Protein AF-A0A919D1F9-F1 (afdb_monomer_lite)

Secondary structure (DSSP, 8-state):
-------------S-------EEESSSS--B-----GGGGS---SS---EEEEETHHHHTS---HHHHHHHSEEEEE--SS-EEEEEEE-GGGTTSTTTTT---EEEEE---EEEE-TTSEEEEEEEEPPBTTBSS-EEEEEEEEEEETTEEEEEE--SSGGGGGSHHHHHHHHHHHHHHT-

Radius of gyration: 18.37 Å; chains: 1; bounding box: 61×46×40 Å

Foldseek 3Di:
DDDDDDDDPPDDPPPVQVQAKFWFEDDPTDDDDDDPLVVLAQDQDLDDIFIEDEDCSQQVRDPHPSSCVNQQKHFDDWPPAWDKWKKQFDPVCCPPQLNPPHGIDIFTGTDTDMDGDPQKAAGIWTWDQADPVGPGIDIHRAWIWHDRRNFIYTYHYDRDPCRVVPVSRVSSRVRRSVVRND

Organism: NCBI:txid68171

pLDDT: mean 81.53, std 22.74, range [28.53, 98.81]

Structure (mmCIF, N/CA/C/O backbone):
data_AF-A0A919D1F9-F1
#
_entry.id   AF-A0A919D1F9-F1
#
loop_
_atom_site.group_PDB
_atom_site.id
_atom_site.type_symbol
_atom_site.label_atom_id
_atom_site.label_alt_id
_atom_site.label_comp_id
_atom_site.label_asym_id
_atom_site.label_entity_id
_atom_site.label_seq_id
_atom_site.pdbx_PDB_ins_code
_atom_site.Cartn_x
_atom_site.Cartn_y
_atom_site.Cartn_z
_atom_site.occupancy
_atom_site.B_iso_or_equiv
_atom_site.auth_seq_id
_atom_site.auth_comp_id
_atom_site.auth_asym_id
_atom_site.auth_atom_id
_atom_site.pdbx_PDB_model_num
ATOM 1 N N . MET A 1 1 ? 48.739 30.055 -13.899 1.00 40.81 1 MET A N 1
ATOM 2 C CA . MET A 1 1 ? 47.427 30.672 -13.623 1.00 40.81 1 MET A CA 1
ATOM 3 C C . MET A 1 1 ? 46.535 30.321 -14.804 1.00 40.81 1 MET A C 1
ATOM 5 O O . MET A 1 1 ? 46.740 30.862 -15.878 1.00 40.81 1 MET A O 1
ATOM 9 N N . VAL A 1 2 ? 45.685 29.307 -14.649 1.00 35.16 2 VAL A N 1
ATOM 10 C CA . VAL A 1 2 ? 44.742 28.831 -15.677 1.00 35.16 2 VAL A CA 1
ATOM 11 C C . VAL A 1 2 ? 43.343 29.079 -15.101 1.00 35.16 2 VAL A C 1
ATOM 13 O O . VAL A 1 2 ? 43.147 28.720 -13.938 1.00 35.16 2 VAL A O 1
ATOM 16 N N . PRO A 1 3 ? 42.408 29.731 -15.812 1.00 33.47 3 PRO A N 1
ATOM 17 C CA . PRO A 1 3 ? 41.092 30.031 -15.258 1.00 33.47 3 PRO A CA 1
ATOM 18 C C . PRO A 1 3 ? 40.250 28.752 -15.192 1.00 33.47 3 PRO A C 1
ATOM 20 O O . PRO A 1 3 ? 40.172 28.012 -16.169 1.00 33.47 3 PRO A O 1
ATOM 23 N N . THR A 1 4 ? 39.618 28.488 -14.050 1.00 34.72 4 THR A N 1
ATOM 24 C CA . THR A 1 4 ? 38.573 27.465 -13.928 1.00 34.72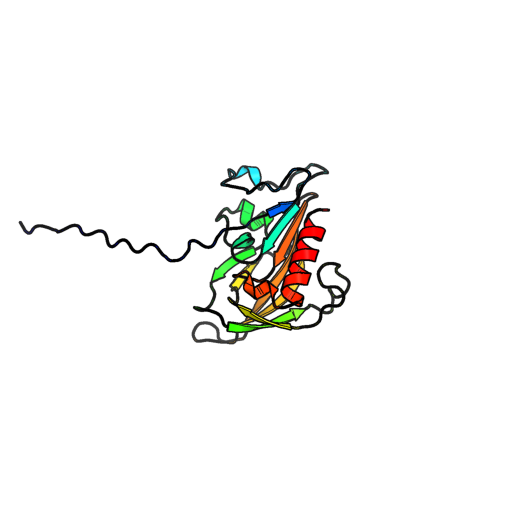 4 THR A CA 1
ATOM 25 C C . THR A 1 4 ? 37.225 28.100 -14.244 1.00 34.72 4 THR A C 1
ATOM 27 O O . THR A 1 4 ? 36.703 28.870 -13.437 1.00 34.72 4 THR A O 1
ATOM 30 N N . ASP A 1 5 ? 36.670 27.777 -15.412 1.00 34.09 5 ASP A N 1
ATOM 31 C CA . ASP A 1 5 ? 35.298 28.131 -15.769 1.00 34.09 5 ASP A CA 1
ATOM 32 C C . ASP A 1 5 ? 34.309 27.317 -14.930 1.00 34.09 5 ASP A C 1
ATOM 34 O O . ASP A 1 5 ? 34.232 26.088 -14.994 1.00 34.09 5 ASP A O 1
ATOM 38 N N . HIS A 1 6 ? 33.539 28.036 -14.119 1.00 37.09 6 HIS A N 1
ATOM 39 C CA . HIS A 1 6 ? 32.380 27.520 -13.414 1.00 37.09 6 HIS A CA 1
ATOM 40 C C . HIS A 1 6 ? 31.185 27.447 -14.371 1.00 37.09 6 HIS A C 1
ATOM 42 O O . HIS A 1 6 ? 30.563 28.464 -14.674 1.00 37.09 6 HIS A O 1
ATOM 48 N N . HIS A 1 7 ? 30.786 26.236 -14.755 1.00 30.95 7 HIS A N 1
ATOM 49 C CA . HIS A 1 7 ? 29.440 25.976 -15.264 1.00 30.95 7 HIS A CA 1
ATOM 50 C C . HIS A 1 7 ? 28.677 25.064 -14.294 1.00 30.95 7 HIS A C 1
ATOM 52 O O . HIS A 1 7 ? 29.056 23.906 -14.117 1.00 30.95 7 HIS A O 1
ATOM 58 N N . PRO A 1 8 ? 27.583 25.535 -13.665 1.00 31.00 8 PRO A N 1
ATOM 59 C CA . PRO A 1 8 ? 26.680 24.656 -12.945 1.00 31.00 8 PRO A CA 1
ATOM 60 C C . PRO A 1 8 ? 25.775 23.948 -13.959 1.00 31.00 8 PRO A C 1
ATOM 62 O O . PRO A 1 8 ? 24.878 24.560 -14.544 1.00 31.00 8 PRO A O 1
ATOM 65 N N . VAL A 1 9 ? 25.985 22.646 -14.161 1.00 35.94 9 VAL A N 1
ATOM 66 C CA . VAL A 1 9 ? 25.019 21.804 -14.875 1.00 35.94 9 VAL A CA 1
ATOM 67 C C . VAL A 1 9 ? 23.785 21.661 -13.985 1.00 35.94 9 VAL A C 1
ATOM 69 O O . VAL A 1 9 ? 23.761 20.908 -13.015 1.00 35.94 9 VAL A O 1
ATOM 72 N N . ARG A 1 10 ? 22.748 22.439 -14.304 1.00 35.41 10 ARG A N 1
ATOM 73 C CA . ARG A 1 10 ? 21.392 22.266 -13.779 1.00 35.41 10 ARG A CA 1
ATOM 74 C C . ARG A 1 10 ? 20.802 20.972 -14.345 1.00 35.41 10 ARG A C 1
ATOM 76 O O . ARG A 1 10 ? 20.142 21.005 -15.375 1.00 35.41 10 ARG A O 1
ATOM 83 N N . GLY A 1 11 ? 20.996 19.860 -13.648 1.00 28.53 11 GLY A N 1
ATOM 84 C CA . GLY A 1 11 ? 20.142 18.681 -13.768 1.00 28.53 11 GLY A CA 1
ATOM 85 C C . GLY A 1 11 ? 19.103 18.713 -12.655 1.00 28.53 11 GLY A C 1
ATOM 86 O O . GLY A 1 11 ? 19.376 18.255 -11.551 1.00 28.53 11 GLY A O 1
ATOM 87 N N . ARG A 1 12 ? 17.927 19.303 -12.900 1.00 31.42 12 ARG A N 1
ATOM 88 C CA . ARG A 1 12 ? 16.766 19.015 -12.048 1.00 31.42 12 ARG A CA 1
ATOM 89 C C . ARG A 1 12 ? 16.327 17.606 -12.419 1.00 31.42 12 ARG A C 1
ATOM 91 O O . ARG A 1 12 ? 15.943 17.391 -13.563 1.00 31.42 12 ARG A O 1
ATOM 98 N N . SER A 1 13 ? 16.430 16.673 -11.480 1.00 32.53 13 SER A N 1
ATOM 99 C CA . SER A 1 13 ? 15.780 15.373 -11.584 1.00 32.53 13 SER A CA 1
ATOM 100 C C . SER A 1 13 ? 14.289 15.581 -11.848 1.00 32.53 13 SER A C 1
ATOM 102 O O . SER A 1 13 ? 13.654 16.438 -11.226 1.00 32.53 13 SER A O 1
ATOM 104 N N . GLU A 1 14 ? 13.719 14.784 -12.743 1.00 31.91 14 GLU A N 1
ATOM 105 C CA . GLU A 1 14 ? 12.273 14.619 -12.926 1.00 31.91 14 GLU A CA 1
ATOM 106 C C . GLU A 1 14 ? 11.647 13.904 -11.710 1.00 31.91 14 GLU A C 1
ATOM 108 O O . GLU A 1 14 ? 10.930 12.925 -11.837 1.00 31.91 14 GLU A O 1
ATOM 113 N N . SER A 1 15 ? 11.937 14.366 -10.492 1.00 35.91 15 SER A N 1
ATOM 114 C CA . SER A 1 15 ? 11.421 13.801 -9.240 1.00 35.91 15 SER A CA 1
ATOM 115 C C . SER A 1 15 ? 10.387 14.711 -8.580 1.00 35.91 15 SER A C 1
ATOM 117 O O . SER A 1 15 ? 10.114 14.593 -7.385 1.00 35.91 15 SER A O 1
ATOM 119 N N . ALA A 1 16 ? 9.787 15.634 -9.335 1.00 32.22 16 ALA A N 1
ATOM 120 C CA . ALA A 1 16 ? 8.628 16.391 -8.873 1.00 32.22 16 ALA A CA 1
ATOM 121 C C . ALA A 1 16 ? 7.362 15.522 -8.964 1.00 32.22 16 ALA A C 1
ATOM 123 O O . ALA A 1 16 ? 6.364 15.907 -9.569 1.00 32.22 16 ALA A O 1
ATOM 124 N N . CYS A 1 17 ? 7.419 14.336 -8.353 1.00 34.81 17 CYS A N 1
ATOM 125 C CA . CYS A 1 17 ? 6.245 13.546 -8.037 1.00 34.81 17 CYS A CA 1
ATOM 126 C C . CYS A 1 17 ? 5.363 14.434 -7.159 1.00 34.81 17 CYS A C 1
ATOM 128 O O . CYS A 1 17 ? 5.824 15.012 -6.168 1.00 34.81 17 CYS A O 1
ATOM 130 N N . SER A 1 18 ? 4.113 14.623 -7.551 1.00 32.72 18 SER A N 1
ATOM 131 C CA . SER A 1 18 ? 3.159 15.360 -6.740 1.00 32.72 18 SER A CA 1
ATOM 132 C C . SER A 1 18 ? 2.898 14.529 -5.478 1.00 32.72 18 SER A C 1
ATOM 134 O O . SER A 1 18 ? 2.160 13.553 -5.476 1.00 32.72 18 SER A O 1
ATOM 136 N N . LYS A 1 19 ? 3.628 14.866 -4.409 1.00 42.38 19 LYS A N 1
ATOM 137 C CA . LYS A 1 19 ? 3.607 14.206 -3.100 1.00 42.38 19 LYS A CA 1
ATOM 138 C C . LYS A 1 19 ? 2.230 14.387 -2.456 1.00 42.38 19 LYS A C 1
ATOM 140 O O . LYS A 1 19 ? 1.996 15.362 -1.741 1.00 42.38 19 LYS A O 1
ATOM 145 N N . PHE A 1 20 ? 1.294 13.493 -2.756 1.00 44.56 20 PHE A N 1
ATOM 146 C CA . PHE A 1 20 ? -0.059 13.525 -2.208 1.00 44.56 20 PHE A CA 1
ATOM 147 C C . PHE A 1 20 ? -0.168 12.631 -0.967 1.00 44.56 20 PHE A C 1
ATOM 149 O O . PHE A 1 20 ? -0.622 11.495 -1.050 1.00 44.56 20 PHE A O 1
ATOM 156 N N . VAL A 1 21 ? 0.214 13.171 0.195 1.00 50.91 21 VAL A N 1
ATOM 157 C CA . VAL A 1 21 ? -0.130 12.582 1.502 1.00 50.91 21 VAL A CA 1
ATOM 158 C C . VAL A 1 21 ? -1.472 13.146 1.941 1.00 50.91 21 VAL A C 1
ATOM 160 O O . V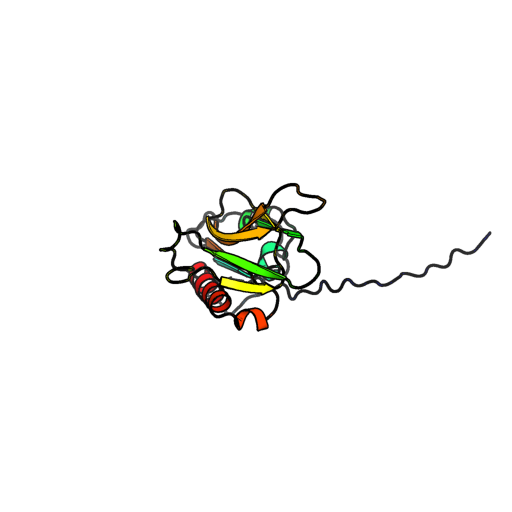AL A 1 21 ? -1.614 14.371 2.045 1.00 50.91 21 VAL A O 1
ATOM 163 N N . GLN A 1 22 ? -2.433 12.283 2.267 1.00 55.81 22 GLN A N 1
ATOM 164 C CA . GLN A 1 22 ? -3.738 12.719 2.743 1.00 55.81 22 GLN A CA 1
ATOM 165 C C . GLN A 1 22 ? -3.919 12.439 4.241 1.00 55.81 22 GLN A C 1
ATOM 167 O O . GLN A 1 22 ? -3.973 11.297 4.690 1.00 55.81 22 GLN A O 1
ATOM 172 N N . CYS A 1 23 ? -4.057 13.511 5.024 1.00 52.91 23 CYS A N 1
ATOM 173 C CA . CYS A 1 23 ? -4.555 13.435 6.396 1.00 52.91 23 CYS A CA 1
ATOM 174 C C . CYS A 1 23 ? -6.081 13.304 6.365 1.00 52.91 23 CYS A C 1
ATOM 176 O O . CYS A 1 23 ? -6.748 14.074 5.668 1.00 52.91 23 CYS A O 1
ATOM 178 N N . VAL A 1 24 ? -6.631 12.344 7.106 1.00 52.88 24 VAL A N 1
ATOM 179 C CA . VAL A 1 24 ? -8.049 11.987 7.034 1.00 52.88 24 VAL A CA 1
ATOM 180 C C . VAL A 1 24 ? -8.710 12.208 8.401 1.00 52.88 24 VAL A C 1
ATOM 182 O O . VAL A 1 24 ? -8.947 11.263 9.142 1.00 52.88 24 VAL A O 1
ATOM 185 N N . ASP A 1 25 ? -8.971 13.471 8.775 1.00 42.69 25 ASP A N 1
ATOM 186 C CA . ASP A 1 25 ? -9.882 13.800 9.889 1.00 42.69 25 ASP A CA 1
ATOM 187 C C . ASP A 1 25 ? -10.604 15.160 9.708 1.00 42.69 25 ASP A C 1
ATOM 189 O O . ASP A 1 25 ? -10.051 16.102 9.140 1.00 42.69 25 ASP A O 1
ATOM 193 N N . LYS A 1 26 ? -11.851 15.197 10.211 1.00 33.09 26 LYS A N 1
ATOM 194 C CA . LYS A 1 26 ? -12.950 16.189 10.371 1.00 33.09 26 LYS A CA 1
ATOM 195 C C . LYS A 1 26 ? -12.955 17.614 9.774 1.00 33.09 26 LYS A C 1
ATOM 197 O O . LYS A 1 26 ? -13.934 18.326 10.001 1.00 33.09 26 LYS A O 1
ATOM 202 N N . TYR A 1 27 ? -11.968 18.053 9.008 1.00 29.22 27 TYR A N 1
ATOM 203 C CA . TYR A 1 27 ? -11.923 19.377 8.373 1.00 29.22 27 TYR A CA 1
ATOM 204 C C . TYR A 1 27 ? -11.516 19.242 6.897 1.00 29.22 27 TYR A C 1
ATOM 206 O O . TYR A 1 27 ? -10.842 18.272 6.555 1.00 29.22 27 TYR A O 1
ATOM 214 N N . PRO A 1 28 ? -11.923 20.165 5.999 1.00 32.94 28 PRO A N 1
ATOM 215 C CA . PRO A 1 28 ? -11.685 20.019 4.564 1.00 32.94 28 PRO A CA 1
ATOM 216 C C . PRO A 1 28 ? -10.197 19.789 4.271 1.00 32.94 28 PRO A C 1
ATOM 218 O O . PRO A 1 28 ? -9.357 20.591 4.675 1.00 32.94 28 PRO A O 1
ATOM 221 N N . TRP A 1 29 ? -9.921 18.670 3.595 1.00 41.25 29 TRP A N 1
ATOM 222 C CA . TRP A 1 29 ? -8.737 18.320 2.802 1.00 41.25 29 TRP A CA 1
ATOM 223 C C . TRP A 1 29 ? -7.499 19.200 3.058 1.00 41.25 29 TRP A C 1
ATOM 225 O O . TRP A 1 29 ? -7.213 20.130 2.302 1.00 41.25 29 TRP A O 1
ATOM 235 N N . ARG A 1 30 ? -6.749 18.933 4.137 1.00 39.50 30 ARG A N 1
ATOM 236 C CA . ARG A 1 30 ? -5.491 19.647 4.420 1.00 39.50 30 ARG A CA 1
ATOM 237 C C . ARG A 1 30 ? -4.281 18.834 3.975 1.00 39.50 30 ARG A C 1
ATOM 239 O O . ARG A 1 30 ? -3.993 17.774 4.523 1.00 39.50 30 ARG A O 1
ATOM 246 N N . PHE A 1 31 ? -3.533 19.395 3.029 1.00 48.53 31 PHE A N 1
ATOM 247 C CA . PHE A 1 31 ? -2.200 18.928 2.658 1.00 48.53 31 PHE A CA 1
ATOM 248 C C . PHE A 1 31 ? -1.221 19.155 3.813 1.00 48.53 31 PHE A C 1
ATOM 250 O O . PHE A 1 31 ? -1.096 20.277 4.315 1.00 48.53 31 PHE A O 1
ATOM 257 N N . ILE A 1 32 ? -0.492 18.114 4.215 1.00 56.03 32 ILE A N 1
ATOM 258 C CA . ILE A 1 32 ? 0.608 18.259 5.169 1.00 56.03 32 ILE A CA 1
ATOM 259 C C . ILE A 1 32 ? 1.822 18.786 4.396 1.00 56.03 32 ILE A C 1
ATOM 261 O O . ILE A 1 32 ? 2.439 18.061 3.622 1.00 56.03 32 ILE A O 1
ATOM 265 N N . ARG A 1 33 ? 2.172 20.060 4.593 1.00 48.94 33 ARG A N 1
ATOM 266 C CA . ARG A 1 33 ? 3.423 20.644 4.089 1.00 48.94 33 ARG A CA 1
ATOM 267 C C . ARG A 1 33 ? 4.374 20.836 5.268 1.00 48.94 33 ARG A C 1
ATOM 269 O O . ARG A 1 33 ? 4.212 21.774 6.038 1.00 48.94 33 ARG A O 1
ATOM 276 N N . SER A 1 34 ? 5.334 19.924 5.402 1.00 51.47 34 SER A N 1
ATOM 277 C CA . SER A 1 34 ? 6.511 20.039 6.281 1.00 51.47 34 SER A CA 1
ATOM 278 C C . SER A 1 34 ? 6.224 20.216 7.778 1.00 51.47 34 SER A C 1
ATOM 280 O O . SER A 1 34 ? 6.427 21.297 8.334 1.00 51.47 34 SER A O 1
ATOM 282 N N . PRO A 1 35 ? 5.792 19.161 8.476 1.00 56.78 35 PRO A N 1
ATOM 283 C CA . PRO A 1 35 ? 5.666 19.219 9.916 1.00 56.78 35 PRO A CA 1
ATOM 284 C C . PRO A 1 35 ? 7.031 18.947 10.582 1.00 56.78 35 PRO A C 1
ATOM 286 O O . PRO A 1 35 ? 7.837 18.162 10.087 1.00 56.78 35 PRO A O 1
ATOM 289 N N . GLY A 1 36 ? 7.325 19.620 11.699 1.00 53.00 36 GLY A N 1
ATOM 290 C CA . GLY A 1 36 ? 8.542 19.341 12.475 1.00 53.00 36 GLY A CA 1
ATOM 291 C C . GLY A 1 36 ? 8.508 17.942 13.111 1.00 53.00 36 GLY A C 1
ATOM 292 O O . GLY A 1 36 ? 7.426 17.400 13.316 1.00 53.00 36 GLY A O 1
ATOM 293 N N . HIS A 1 37 ? 9.669 17.392 13.496 1.00 50.50 37 HIS A N 1
ATOM 294 C CA . HIS A 1 37 ? 9.839 16.026 14.047 1.00 50.50 37 HIS A CA 1
ATOM 295 C C . HIS A 1 37 ? 8.787 15.608 15.101 1.00 50.50 37 HIS A C 1
ATOM 297 O O . HIS A 1 37 ? 8.393 14.447 15.170 1.00 50.50 37 HIS A O 1
ATOM 303 N N . ARG A 1 38 ? 8.286 16.547 15.922 1.00 52.25 38 ARG A N 1
ATOM 304 C CA . ARG A 1 38 ? 7.281 16.253 16.963 1.00 52.25 38 ARG A CA 1
ATOM 305 C C . ARG A 1 38 ? 5.894 15.890 16.427 1.00 52.25 38 ARG A C 1
ATOM 307 O O . ARG A 1 38 ? 5.069 15.393 17.187 1.00 52.25 38 ARG A O 1
ATOM 314 N N . ALA A 1 39 ? 5.612 16.149 15.156 1.00 63.16 39 ALA A N 1
ATOM 315 C CA . ALA A 1 39 ? 4.297 15.909 14.571 1.00 63.16 39 ALA A CA 1
ATOM 316 C C . ALA A 1 39 ? 3.994 14.431 14.309 1.00 63.16 39 ALA A C 1
ATOM 318 O O . ALA A 1 39 ? 2.838 14.080 14.093 1.00 63.16 39 ALA A O 1
ATOM 319 N N . TRP A 1 40 ? 5.016 13.576 14.341 1.00 68.75 40 TRP A N 1
ATOM 320 C CA . TRP A 1 40 ? 4.879 12.148 14.068 1.00 68.75 40 TRP A CA 1
ATOM 321 C C . TRP A 1 40 ? 4.851 11.293 15.337 1.00 68.75 40 TRP A C 1
ATOM 323 O O . TRP A 1 40 ? 4.744 10.070 15.258 1.00 68.75 40 TRP A O 1
ATOM 333 N N . HIS A 1 41 ? 4.930 11.909 16.524 1.00 69.25 41 HIS A N 1
ATOM 334 C CA . HIS A 1 41 ? 4.834 11.177 17.784 1.00 69.25 41 HIS A CA 1
ATOM 335 C C . HIS A 1 41 ? 3.522 10.399 17.871 1.00 69.25 41 HIS A C 1
ATOM 337 O O . HIS A 1 41 ? 2.461 10.909 17.516 1.00 69.25 41 HIS A O 1
ATOM 343 N N . ARG A 1 42 ? 3.605 9.169 18.390 1.00 66.88 42 ARG A N 1
ATOM 344 C CA . ARG A 1 42 ? 2.438 8.342 18.694 1.00 66.88 42 ARG A CA 1
ATOM 345 C C . ARG A 1 42 ? 1.569 9.076 19.718 1.00 66.88 42 ARG A C 1
ATOM 347 O O . ARG A 1 42 ? 2.011 9.218 20.861 1.00 66.88 42 ARG A O 1
ATOM 354 N N . PRO A 1 43 ? 0.371 9.562 19.350 1.00 65.62 43 PRO A N 1
ATOM 355 C CA . PRO A 1 43 ? -0.430 10.333 20.283 1.00 65.62 43 PRO A CA 1
ATOM 356 C C . PRO A 1 43 ? -0.951 9.417 21.391 1.00 65.62 43 PRO A C 1
ATOM 358 O O . PRO A 1 43 ? -1.318 8.267 21.145 1.00 65.62 43 PRO A O 1
ATOM 361 N N . SER A 1 44 ? -1.002 9.933 22.618 1.00 61.19 44 SER A N 1
ATOM 362 C CA . SER A 1 44 ? -1.638 9.263 23.760 1.00 61.19 44 SER A CA 1
ATOM 363 C C . SER A 1 44 ? -3.158 9.471 23.797 1.00 61.19 44 SER A C 1
ATOM 365 O O . SER A 1 44 ? -3.843 8.876 24.626 1.00 61.19 44 SER A O 1
ATOM 367 N N . SER A 1 45 ? -3.700 10.324 22.920 1.00 60.34 45 SER A N 1
ATOM 368 C CA . SER A 1 45 ? -5.119 10.673 22.877 1.00 60.34 45 SER A CA 1
ATOM 369 C C . SER A 1 45 ? -5.969 9.597 22.200 1.00 60.34 45 SER A C 1
ATOM 371 O O . SER A 1 45 ? -5.604 9.031 21.171 1.00 60.34 45 SER A O 1
ATOM 373 N N . ALA A 1 46 ? -7.192 9.420 22.709 1.00 58.41 46 ALA A N 1
ATOM 374 C CA . ALA A 1 46 ? -8.226 8.558 22.125 1.00 58.41 46 ALA A CA 1
ATOM 375 C C . ALA A 1 46 ? -8.740 9.021 20.740 1.00 58.41 46 ALA A C 1
ATOM 377 O O . ALA A 1 46 ? -9.605 8.375 20.159 1.00 58.41 46 ALA A O 1
ATOM 378 N N . LYS A 1 47 ? -8.239 10.150 20.219 1.00 61.03 47 LYS A N 1
ATOM 379 C CA . LYS A 1 47 ? -8.510 10.662 18.869 1.00 61.03 47 LYS A CA 1
ATOM 380 C C . LYS A 1 47 ? -7.184 11.071 18.246 1.00 61.03 47 LYS A C 1
ATOM 382 O O . LYS A 1 47 ? -6.580 12.052 18.682 1.00 61.03 47 LYS A O 1
ATOM 387 N N . SER A 1 48 ? -6.714 10.274 17.300 1.00 70.00 48 SER A N 1
ATOM 388 C CA . SER A 1 48 ? -5.536 10.551 16.479 1.00 70.00 48 SER A CA 1
ATOM 389 C C . SER A 1 48 ? -5.998 10.532 15.022 1.00 70.00 48 SER A C 1
ATOM 391 O O . SER A 1 48 ? -6.727 9.606 14.670 1.00 70.00 48 SER A O 1
ATOM 393 N N . PRO A 1 49 ? -5.629 11.523 14.194 1.00 79.19 49 PRO A N 1
ATOM 394 C CA . PRO A 1 49 ? -6.087 11.576 12.813 1.00 79.19 49 PRO A CA 1
ATOM 395 C C . PRO A 1 49 ? -5.541 10.392 12.013 1.00 79.19 49 PRO A C 1
ATOM 397 O O . PRO A 1 49 ? -4.424 9.925 12.257 1.00 79.19 49 PRO A O 1
ATOM 400 N N . GLY A 1 50 ? -6.328 9.924 11.048 1.00 87.75 50 GLY A N 1
ATOM 401 C CA . GLY A 1 50 ? -5.880 8.932 10.084 1.00 87.75 50 GLY A CA 1
ATOM 402 C C . GLY A 1 50 ? -4.899 9.506 9.068 1.00 87.75 50 GLY A C 1
ATOM 403 O O . GLY A 1 50 ? -4.912 10.705 8.769 1.00 87.75 50 GLY A O 1
ATOM 404 N N . LEU A 1 51 ? -4.075 8.633 8.498 1.00 91.50 51 LEU A N 1
ATOM 405 C CA . LEU A 1 51 ? -3.186 8.947 7.387 1.00 91.50 51 LEU A CA 1
ATOM 406 C C . LEU A 1 51 ? -3.392 7.933 6.269 1.00 91.50 51 LEU A C 1
ATOM 408 O O . LEU A 1 51 ? -3.360 6.730 6.499 1.00 91.50 51 LEU A O 1
ATOM 412 N N . ALA A 1 52 ? -3.552 8.404 5.045 1.00 92.56 52 ALA A N 1
ATOM 413 C CA . ALA A 1 52 ? -3.633 7.523 3.897 1.00 92.56 52 ALA A CA 1
ATOM 414 C C . ALA A 1 52 ? -2.978 8.157 2.677 1.00 92.56 52 ALA A C 1
ATOM 416 O O . ALA A 1 52 ? -2.904 9.379 2.538 1.00 92.56 52 ALA A O 1
ATOM 417 N N . GLY A 1 53 ? -2.496 7.305 1.787 1.00 89.25 53 GLY A N 1
ATOM 418 C CA . GLY A 1 53 ? -1.959 7.717 0.504 1.00 89.25 53 GLY A CA 1
ATOM 419 C C . GLY A 1 53 ? -1.537 6.509 -0.312 1.00 89.25 53 GLY A C 1
ATOM 420 O O . GLY A 1 53 ? -1.567 5.373 0.164 1.00 89.25 53 GLY A O 1
ATOM 421 N N . TRP A 1 54 ? -1.135 6.770 -1.547 1.00 89.69 54 TRP A N 1
ATOM 422 C CA . TRP A 1 54 ? -0.608 5.758 -2.447 1.00 89.69 54 TRP A CA 1
ATOM 423 C C . TRP A 1 54 ? 0.824 6.102 -2.842 1.00 89.69 54 TRP A C 1
ATOM 425 O O . TRP A 1 54 ? 1.193 7.275 -2.962 1.00 89.69 54 TRP A O 1
ATOM 435 N N . HIS A 1 55 ? 1.619 5.065 -3.082 1.00 90.44 55 HIS A N 1
ATOM 436 C CA . HIS A 1 55 ? 2.929 5.149 -3.713 1.00 90.44 55 HIS A CA 1
ATOM 437 C C . HIS A 1 55 ? 3.902 6.116 -3.020 1.00 90.44 55 HIS A C 1
ATOM 439 O O . HIS A 1 55 ? 3.909 6.247 -1.793 1.00 90.44 55 HIS A O 1
ATOM 445 N N . GLY A 1 56 ? 4.718 6.844 -3.790 1.00 86.25 56 GLY A N 1
ATOM 446 C CA . GLY A 1 56 ? 5.600 7.885 -3.262 1.00 86.25 56 GLY A CA 1
ATOM 447 C C . GLY A 1 56 ? 4.850 8.986 -2.503 1.00 86.25 56 GLY A C 1
ATOM 448 O O . GLY A 1 56 ? 5.424 9.610 -1.614 1.00 86.25 56 GLY A O 1
ATOM 449 N N . GLY A 1 57 ? 3.548 9.161 -2.771 1.00 84.88 57 GLY A N 1
ATOM 450 C CA . GLY A 1 57 ? 2.635 10.045 -2.042 1.00 84.88 57 GLY A CA 1
ATOM 451 C C . GLY A 1 57 ? 2.402 9.657 -0.579 1.00 84.88 57 GLY A C 1
ATOM 452 O O . GLY A 1 57 ? 1.848 10.453 0.166 1.00 84.88 57 GLY A O 1
ATOM 453 N N . ILE A 1 58 ? 2.855 8.484 -0.136 1.00 89.56 58 ILE A N 1
ATOM 454 C CA . ILE A 1 58 ? 2.892 8.106 1.279 1.00 89.56 58 ILE A CA 1
ATOM 455 C C . ILE A 1 58 ? 4.318 7.739 1.701 1.00 89.56 58 ILE A C 1
ATOM 457 O O . ILE A 1 58 ? 4.885 8.413 2.549 1.00 89.56 58 ILE A O 1
ATOM 461 N N . VAL A 1 59 ? 4.969 6.753 1.086 1.00 90.00 59 VAL A N 1
ATOM 462 C CA . VAL A 1 59 ? 6.239 6.213 1.619 1.00 90.00 59 VAL A CA 1
ATOM 463 C C . VAL A 1 59 ? 7.515 6.948 1.198 1.00 90.00 59 VAL A C 1
ATOM 465 O O . VAL A 1 59 ? 8.584 6.632 1.716 1.00 90.00 59 VAL A O 1
ATOM 468 N N . ASP A 1 60 ? 7.420 7.938 0.307 1.00 89.88 60 ASP A N 1
ATOM 469 C CA . ASP A 1 60 ? 8.556 8.763 -0.154 1.00 89.88 60 ASP A CA 1
ATOM 470 C C . ASP A 1 60 ? 8.353 10.268 0.137 1.00 89.88 60 ASP A C 1
ATOM 472 O O . ASP A 1 60 ? 9.019 11.169 -0.389 1.00 89.88 60 ASP A O 1
ATOM 476 N N . CYS A 1 61 ? 7.369 10.600 0.977 1.00 85.00 61 CYS A N 1
ATOM 477 C CA . CYS A 1 61 ? 6.991 11.995 1.180 1.00 85.00 61 CYS A CA 1
ATOM 478 C C . CYS A 1 61 ? 7.942 12.762 2.095 1.00 85.00 61 CYS A C 1
ATOM 480 O O . CYS A 1 61 ? 8.361 13.872 1.741 1.00 85.00 61 CYS A O 1
ATOM 482 N N . PHE A 1 62 ? 8.304 12.171 3.235 1.00 86.06 62 PHE A N 1
ATOM 483 C CA . PHE A 1 62 ? 9.193 12.773 4.222 1.00 86.06 62 PHE A CA 1
ATOM 484 C C . PHE A 1 62 ? 10.274 11.780 4.642 1.00 86.06 62 PHE A C 1
ATOM 486 O O . PHE A 1 62 ? 9.961 10.676 5.071 1.00 86.06 62 PHE A O 1
ATOM 493 N N . HIS A 1 63 ? 11.537 12.206 4.592 1.00 85.38 63 HIS A N 1
ATOM 494 C CA . HIS A 1 63 ? 12.671 11.423 5.086 1.00 85.38 63 HIS A CA 1
ATOM 495 C C . HIS A 1 63 ? 12.946 11.792 6.548 1.00 85.38 63 HIS A C 1
ATOM 497 O O . HIS A 1 63 ? 13.866 12.542 6.866 1.00 85.38 63 HIS A O 1
ATOM 503 N N . ASP A 1 64 ? 12.077 11.304 7.428 1.00 87.81 64 ASP A N 1
ATOM 504 C CA . ASP A 1 64 ? 12.094 11.548 8.869 1.00 87.81 64 ASP A CA 1
ATOM 505 C C . ASP A 1 64 ? 11.826 10.227 9.592 1.00 87.81 64 ASP A C 1
ATOM 507 O O . ASP A 1 64 ? 10.905 9.490 9.238 1.00 87.81 64 ASP A O 1
ATOM 511 N N . HIS A 1 65 ? 12.619 9.914 10.616 1.00 88.50 65 HIS A N 1
ATOM 512 C CA . HIS A 1 65 ? 12.494 8.638 11.317 1.00 88.50 65 HIS A CA 1
ATOM 513 C C . HIS A 1 65 ? 11.125 8.442 11.994 1.00 88.50 65 HIS A C 1
ATOM 515 O O . HIS A 1 65 ? 10.611 7.328 12.020 1.00 88.50 65 HIS A O 1
ATOM 521 N N . GLY A 1 66 ? 10.495 9.509 12.487 1.00 89.50 66 GLY A N 1
ATOM 522 C CA . GLY A 1 66 ? 9.162 9.474 13.069 1.00 89.50 66 GLY A CA 1
ATOM 523 C C . GLY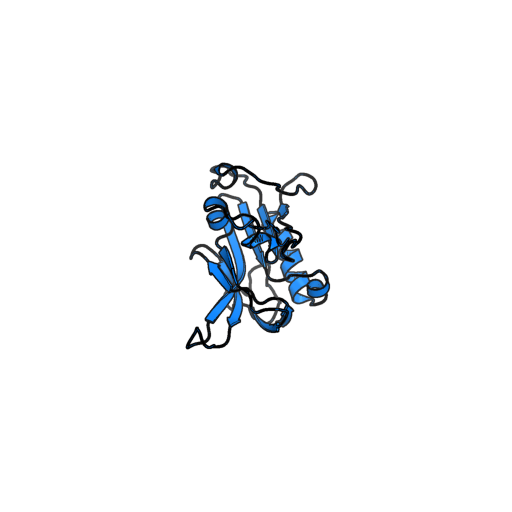 A 1 66 ? 8.101 9.236 12.003 1.00 89.50 66 GLY A C 1
ATOM 524 O O . GLY A 1 66 ? 7.166 8.479 12.241 1.00 89.50 66 GLY A O 1
ATOM 525 N N . TYR A 1 67 ? 8.272 9.808 10.809 1.00 89.00 67 TYR A N 1
ATOM 526 C CA . TYR A 1 67 ? 7.380 9.539 9.681 1.00 89.00 67 TYR A CA 1
ATOM 527 C C . TYR A 1 67 ? 7.498 8.101 9.161 1.00 89.00 67 TYR A C 1
ATOM 529 O O . TYR A 1 67 ? 6.488 7.460 8.870 1.00 89.00 67 TYR A O 1
ATOM 537 N N . HIS A 1 68 ? 8.711 7.554 9.094 1.00 91.88 68 HIS A N 1
ATOM 538 C CA . HIS A 1 68 ? 8.909 6.149 8.734 1.00 91.88 68 HIS A CA 1
ATOM 539 C C . HIS A 1 68 ? 8.295 5.213 9.783 1.00 91.88 68 HIS A C 1
ATOM 541 O O . HIS A 1 68 ? 7.646 4.238 9.424 1.00 91.88 68 HIS A O 1
ATOM 547 N N . LEU A 1 69 ? 8.413 5.538 11.076 1.00 92.19 69 LEU A N 1
ATOM 548 C CA . LEU A 1 69 ? 7.737 4.789 12.141 1.00 92.19 69 LEU A CA 1
ATOM 549 C C . LEU A 1 69 ? 6.208 4.938 12.092 1.00 92.19 69 LEU A C 1
ATOM 551 O O . LEU A 1 69 ? 5.498 4.000 12.423 1.00 92.19 69 LEU A O 1
ATOM 555 N N . LEU A 1 70 ? 5.680 6.089 11.679 1.00 92.56 70 LEU A N 1
ATOM 556 C CA . LEU A 1 70 ? 4.243 6.303 11.487 1.00 92.56 70 LEU A CA 1
ATOM 557 C C . LEU A 1 70 ? 3.695 5.445 10.335 1.00 92.56 70 LEU A C 1
ATOM 559 O O . LEU A 1 70 ? 2.677 4.776 10.491 1.00 92.56 70 LEU A O 1
ATOM 563 N N . THR A 1 71 ? 4.359 5.480 9.179 1.00 94.44 71 THR A N 1
ATOM 564 C CA . THR A 1 71 ? 3.947 4.769 7.953 1.00 94.44 71 THR A CA 1
ATOM 565 C C . THR A 1 71 ? 4.279 3.279 7.988 1.00 94.44 71 THR A C 1
ATOM 567 O O . THR A 1 71 ? 3.601 2.475 7.348 1.00 94.44 71 THR A O 1
ATOM 570 N N . GLY A 1 72 ? 5.297 2.901 8.762 1.00 95.38 72 GLY A N 1
ATOM 571 C CA . GLY A 1 72 ? 5.840 1.549 8.845 1.00 95.38 72 GLY A CA 1
ATOM 572 C C . GLY A 1 72 ? 6.615 1.097 7.616 1.00 95.38 72 GLY A C 1
ATOM 573 O O . GLY A 1 72 ? 6.987 -0.072 7.551 1.00 95.38 72 GLY A O 1
ATOM 574 N N . GLY A 1 73 ? 6.863 1.995 6.661 1.00 94.31 73 GLY A N 1
ATOM 575 C CA . GLY A 1 73 ? 7.582 1.685 5.438 1.00 94.31 73 GLY A CA 1
ATOM 576 C C . GLY A 1 73 ? 8.267 2.903 4.830 1.00 94.31 73 GLY A C 1
ATOM 577 O O . GLY A 1 73 ? 7.806 4.030 4.987 1.00 94.31 73 GLY A O 1
ATOM 578 N N . THR A 1 74 ? 9.370 2.678 4.125 1.00 94.50 74 THR A N 1
ATOM 579 C CA . THR A 1 74 ? 10.073 3.710 3.357 1.00 94.50 74 THR A CA 1
ATOM 580 C C . THR A 1 74 ? 10.428 3.178 1.977 1.00 94.50 74 THR A C 1
ATOM 582 O O . THR A 1 74 ? 10.805 2.011 1.823 1.00 94.50 74 THR A O 1
ATOM 585 N N . PHE A 1 75 ? 10.269 4.031 0.971 1.00 94.94 75 PHE A N 1
ATOM 586 C CA . PHE A 1 75 ? 10.686 3.740 -0.393 1.00 94.94 75 PHE A CA 1
ATOM 587 C C . PHE A 1 75 ? 12.216 3.624 -0.486 1.00 94.94 75 PHE A C 1
ATOM 589 O O . PHE A 1 75 ? 12.944 4.423 0.102 1.00 94.94 75 PHE A O 1
ATOM 596 N N . VAL A 1 76 ? 12.704 2.629 -1.235 1.00 94.88 76 VAL A N 1
ATOM 597 C CA . VAL A 1 76 ? 14.138 2.460 -1.530 1.00 94.88 76 VAL A CA 1
ATOM 598 C C . VAL A 1 76 ? 14.425 2.683 -3.004 1.00 94.88 76 VAL A C 1
ATOM 600 O O . VAL A 1 76 ? 15.315 3.451 -3.357 1.00 94.88 76 VAL A O 1
ATOM 603 N N . MET A 1 77 ? 13.722 1.947 -3.861 1.00 93.88 77 MET A N 1
ATOM 604 C CA . MET A 1 77 ? 13.936 1.950 -5.304 1.00 93.88 77 MET A CA 1
ATOM 605 C C . MET A 1 77 ? 12.717 1.383 -6.026 1.00 93.88 77 MET A C 1
ATOM 607 O O . MET A 1 77 ? 11.916 0.649 -5.452 1.00 93.88 77 MET A O 1
ATOM 611 N N . HIS A 1 78 ? 12.618 1.680 -7.314 1.00 94.06 78 HIS A N 1
ATOM 612 C CA . HIS A 1 78 ? 11.860 0.904 -8.292 1.00 94.06 78 HIS A CA 1
ATOM 613 C C . HIS A 1 78 ? 12.743 0.732 -9.543 1.00 94.06 78 HIS A C 1
ATOM 615 O O . HIS A 1 78 ? 13.649 1.547 -9.759 1.00 94.06 78 HIS A O 1
ATOM 621 N N . PRO A 1 79 ? 12.559 -0.324 -10.353 1.00 92.75 79 PRO A N 1
ATOM 622 C CA . PRO A 1 79 ? 13.228 -0.423 -11.642 1.00 92.75 79 PRO A CA 1
ATOM 623 C C . PRO A 1 79 ? 12.787 0.742 -12.552 1.00 92.75 79 PRO A C 1
ATOM 625 O O . PRO A 1 79 ? 11.671 1.245 -12.389 1.00 92.75 79 PRO A O 1
ATOM 628 N N . PRO A 1 80 ? 13.633 1.2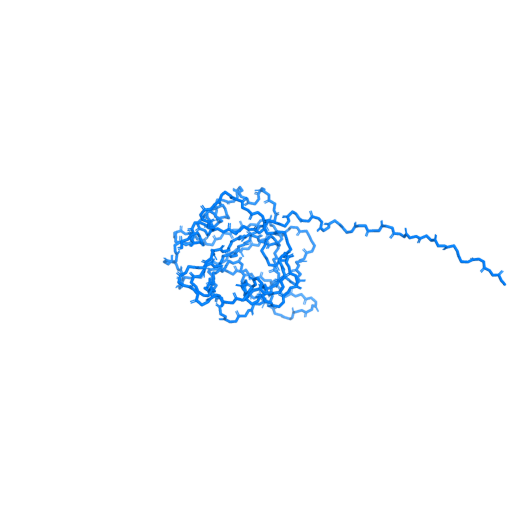24 -13.481 1.00 91.25 80 PRO A N 1
ATOM 629 C CA . PRO A 1 80 ? 13.282 2.371 -14.313 1.00 91.25 80 PRO A CA 1
ATOM 630 C C . PRO A 1 80 ? 12.051 2.115 -15.195 1.00 91.25 80 PRO A C 1
ATOM 632 O O . PRO A 1 80 ? 12.054 1.208 -16.025 1.00 91.25 80 PRO A O 1
ATOM 635 N N . GLY A 1 81 ? 11.046 2.987 -15.088 1.00 92.62 81 GLY A N 1
ATOM 636 C CA . GLY A 1 81 ? 9.830 2.937 -15.898 1.00 92.62 81 GLY A CA 1
ATOM 637 C C . GLY A 1 81 ? 8.698 2.121 -15.270 1.00 92.62 81 GLY A C 1
ATOM 638 O O . GLY A 1 81 ? 8.644 1.904 -14.062 1.00 92.62 81 GLY A O 1
ATOM 639 N N . PHE A 1 82 ? 7.749 1.712 -16.114 1.00 95.31 82 PHE A N 1
ATOM 640 C CA . PHE A 1 82 ? 6.552 0.979 -15.702 1.00 95.31 82 PHE A CA 1
ATOM 641 C C . PHE A 1 82 ? 6.634 -0.479 -16.138 1.00 95.31 82 PHE A C 1
ATOM 643 O O . PHE A 1 82 ? 6.936 -0.772 -17.301 1.00 95.31 82 PHE A O 1
ATOM 650 N N . HIS A 1 83 ? 6.304 -1.378 -15.216 1.00 94.88 83 HIS A N 1
ATOM 651 C CA . HIS A 1 83 ? 6.422 -2.816 -15.405 1.00 94.88 83 HIS A CA 1
ATOM 652 C C . HIS A 1 83 ? 5.089 -3.497 -15.143 1.00 94.88 83 HIS A C 1
ATOM 654 O O . HIS A 1 83 ? 4.384 -3.149 -14.194 1.00 94.88 83 HIS A O 1
ATOM 660 N N . ASP A 1 84 ? 4.771 -4.482 -15.976 1.00 97.31 84 ASP A N 1
ATOM 661 C CA . ASP A 1 84 ? 3.685 -5.411 -15.701 1.00 97.31 84 ASP A CA 1
ATOM 662 C C . ASP A 1 84 ? 4.101 -6.310 -14.538 1.00 97.31 84 ASP A C 1
ATOM 664 O O . ASP A 1 84 ? 5.144 -6.964 -14.582 1.00 97.31 84 ASP A O 1
ATOM 668 N N . HIS A 1 85 ? 3.299 -6.310 -13.484 1.00 97.62 85 HIS A N 1
ATOM 669 C CA . HIS A 1 85 ? 3.491 -7.176 -12.332 1.00 97.62 85 HIS A CA 1
ATOM 670 C C . HIS A 1 85 ? 2.144 -7.531 -11.712 1.00 97.62 85 HIS A C 1
ATOM 672 O O . HIS A 1 85 ? 1.135 -6.853 -11.925 1.00 97.62 85 HIS A O 1
ATOM 678 N N . THR A 1 86 ? 2.137 -8.615 -10.943 1.00 98.62 86 THR A N 1
ATOM 679 C CA . THR A 1 86 ? 0.952 -9.067 -10.217 1.00 98.62 86 THR A CA 1
ATOM 680 C C . THR A 1 86 ? 1.011 -8.582 -8.775 1.00 98.62 86 THR A C 1
ATOM 682 O O . THR A 1 86 ? 2.066 -8.603 -8.125 1.00 98.62 86 THR A O 1
ATOM 685 N N . VAL A 1 87 ? -0.140 -8.129 -8.291 1.00 98.62 87 VAL A N 1
ATOM 686 C CA . VAL A 1 87 ? -0.410 -7.881 -6.881 1.00 98.62 87 VAL A CA 1
ATOM 687 C C . VAL A 1 87 ? -1.154 -9.093 -6.339 1.00 98.62 87 VAL A C 1
ATOM 689 O O . VAL A 1 87 ? -2.220 -9.446 -6.836 1.00 98.62 87 VAL A O 1
ATOM 692 N N . HIS A 1 88 ? -0.566 -9.717 -5.326 1.00 98.75 88 HIS A N 1
ATOM 693 C CA . HIS A 1 88 ? -1.076 -10.911 -4.671 1.00 98.75 88 HIS A CA 1
ATOM 694 C C . HIS A 1 88 ? -1.735 -10.538 -3.350 1.00 98.75 88 HIS A C 1
ATOM 696 O O . HIS A 1 88 ? -1.055 -10.054 -2.436 1.00 98.75 88 HIS A O 1
ATOM 702 N N . LEU A 1 89 ? -3.042 -10.747 -3.240 1.00 98.62 89 LEU A N 1
ATOM 703 C CA . LEU A 1 89 ? -3.781 -10.535 -2.002 1.00 98.62 89 LEU A CA 1
ATOM 704 C C . LEU A 1 89 ? -3.451 -11.673 -1.035 1.00 98.62 89 LEU A C 1
ATOM 706 O O . LEU A 1 89 ? -3.323 -12.829 -1.432 1.00 98.62 89 LEU A O 1
ATOM 710 N N . LEU A 1 90 ? -3.306 -11.356 0.251 1.00 98.31 90 LEU A N 1
ATOM 711 C CA . LEU A 1 90 ? -3.049 -12.380 1.262 1.00 98.31 90 LEU A CA 1
ATOM 712 C C . LEU A 1 90 ? -4.358 -13.101 1.630 1.00 98.31 90 LEU A C 1
ATOM 714 O O . LEU A 1 90 ? -5.259 -12.444 2.166 1.00 98.31 90 LEU A O 1
ATOM 718 N N . PRO A 1 91 ? -4.486 -14.427 1.407 1.00 97.31 91 PRO A N 1
ATOM 719 C CA . PRO A 1 91 ? -5.722 -15.160 1.695 1.00 97.31 91 PRO A CA 1
ATOM 720 C C . PRO A 1 91 ? -6.175 -15.037 3.155 1.00 97.31 91 PRO A C 1
ATOM 722 O O . PRO A 1 91 ? -7.361 -14.893 3.440 1.00 97.31 91 PRO A O 1
ATOM 725 N N . GLU A 1 92 ? -5.234 -15.007 4.098 1.00 97.75 92 GLU A N 1
ATOM 726 C CA . GLU A 1 92 ? -5.493 -14.825 5.528 1.00 97.75 92 GLU A CA 1
ATOM 727 C C . GLU A 1 92 ? -6.025 -13.426 5.895 1.00 97.75 92 GLU A C 1
ATOM 729 O O . GLU A 1 92 ? -6.437 -13.194 7.033 1.00 97.75 92 GLU A O 1
ATOM 734 N N . ARG A 1 93 ? -6.023 -12.481 4.947 1.00 97.69 93 ARG A N 1
ATOM 735 C CA . ARG A 1 93 ? -6.568 -11.125 5.096 1.00 97.69 93 ARG A CA 1
ATOM 736 C C . ARG A 1 93 ? -7.827 -10.891 4.262 1.00 97.69 93 ARG A C 1
ATOM 738 O O . ARG A 1 93 ? -8.279 -9.750 4.206 1.00 97.69 93 ARG A O 1
ATOM 745 N N . ALA A 1 94 ? -8.418 -11.932 3.670 1.00 97.25 94 ALA A N 1
ATOM 746 C CA . ALA A 1 94 ? -9.575 -11.816 2.776 1.00 97.25 94 ALA A CA 1
ATOM 747 C C . ALA A 1 94 ? -10.778 -11.079 3.399 1.00 97.25 94 ALA A C 1
ATOM 749 O O . ALA A 1 94 ? -11.486 -10.362 2.698 1.00 97.25 94 ALA A O 1
ATOM 750 N N . ASP A 1 95 ? -10.978 -11.174 4.717 1.00 97.69 95 ASP A N 1
ATOM 751 C CA . ASP A 1 95 ? -12.072 -10.482 5.417 1.00 97.69 95 ASP A CA 1
ATOM 752 C C . ASP A 1 95 ? -11.765 -9.008 5.744 1.00 97.69 95 ASP A C 1
ATOM 754 O O . ASP A 1 95 ? -12.627 -8.273 6.239 1.00 97.69 95 ASP A O 1
ATOM 758 N N . HIS A 1 96 ? -10.535 -8.539 5.506 1.00 98.31 96 HIS A N 1
ATOM 759 C CA . HIS A 1 96 ? -10.172 -7.162 5.809 1.00 98.31 96 HIS A CA 1
ATOM 760 C C . HIS A 1 96 ? -10.935 -6.207 4.872 1.00 98.31 96 HIS A C 1
ATOM 762 O O . HIS A 1 96 ? -10.854 -6.340 3.650 1.00 98.31 96 HIS A O 1
ATOM 768 N N . PRO A 1 97 ? -11.631 -5.179 5.396 1.00 97.94 97 PRO A N 1
ATOM 769 C CA . PRO A 1 97 ? -12.588 -4.374 4.626 1.00 97.94 97 PRO A CA 1
ATOM 770 C C . PRO A 1 97 ? -11.982 -3.623 3.434 1.00 97.94 97 PRO A C 1
ATOM 772 O O . PRO A 1 97 ? -12.715 -3.203 2.545 1.00 97.94 97 PRO A O 1
ATOM 775 N N . VAL A 1 98 ? -10.661 -3.431 3.416 1.00 98.25 98 VAL A N 1
ATOM 776 C CA . VAL A 1 98 ? -9.956 -2.826 2.276 1.00 98.25 98 VAL A CA 1
ATOM 777 C C . VAL A 1 98 ? -9.880 -3.785 1.083 1.00 98.25 98 VAL A C 1
ATOM 779 O O . VAL A 1 98 ? -10.086 -3.348 -0.045 1.00 98.25 98 VAL A O 1
ATOM 782 N N . VAL A 1 99 ? -9.650 -5.079 1.324 1.00 98.44 99 VAL A N 1
ATOM 783 C CA . VAL A 1 99 ? -9.405 -6.088 0.274 1.00 98.44 99 VAL A CA 1
ATOM 784 C C . VAL A 1 99 ? -10.563 -7.066 0.077 1.00 98.44 99 VAL A C 1
ATOM 786 O O . VAL A 1 99 ? -10.531 -7.860 -0.852 1.00 98.44 99 VAL A O 1
ATOM 789 N N . ALA A 1 100 ? -11.605 -6.998 0.909 1.00 98.19 100 ALA A N 1
ATOM 790 C CA . ALA A 1 100 ? -12.724 -7.933 0.861 1.00 98.19 100 ALA A CA 1
ATOM 791 C C . ALA A 1 100 ? -13.359 -8.047 -0.536 1.00 98.19 100 ALA A C 1
ATOM 793 O O . ALA A 1 100 ? -13.812 -7.051 -1.115 1.00 98.19 100 ALA A O 1
ATOM 794 N N . GLY A 1 101 ? -13.408 -9.276 -1.055 1.00 97.81 101 GLY A N 1
ATOM 795 C CA . GLY A 1 101 ? -13.959 -9.596 -2.374 1.00 97.81 101 GLY A CA 1
ATOM 796 C C . GLY A 1 101 ? -13.101 -9.151 -3.563 1.00 97.81 101 GLY A C 1
ATOM 797 O O . GLY A 1 101 ? -13.635 -9.065 -4.664 1.00 97.81 101 GLY A O 1
ATOM 798 N N . LEU A 1 102 ? -11.825 -8.819 -3.345 1.00 98.25 102 LEU A N 1
ATOM 799 C CA . LEU A 1 102 ? -10.844 -8.632 -4.414 1.00 98.25 102 LEU A CA 1
ATOM 800 C C . LEU A 1 102 ? -10.010 -9.903 -4.584 1.00 98.25 102 LEU A C 1
ATOM 802 O O . LEU A 1 102 ? -9.654 -10.544 -3.596 1.00 98.25 102 LEU A O 1
ATOM 806 N N . ASP A 1 103 ? -9.670 -10.202 -5.833 1.00 98.00 103 ASP A N 1
ATOM 807 C CA . ASP A 1 103 ? -8.739 -11.261 -6.218 1.00 98.00 103 ASP A CA 1
ATOM 808 C C . ASP A 1 103 ? -7.395 -10.659 -6.653 1.00 98.00 103 ASP A C 1
ATOM 810 O O . ASP A 1 103 ? -7.266 -9.441 -6.816 1.00 98.00 103 ASP A O 1
ATOM 814 N N . ASP A 1 104 ? -6.392 -11.518 -6.847 1.00 98.62 104 ASP A N 1
ATOM 815 C CA . ASP A 1 104 ? -5.109 -11.144 -7.450 1.00 98.62 104 ASP A CA 1
ATOM 816 C C . ASP A 1 104 ? -5.321 -10.434 -8.790 1.00 98.62 104 ASP A C 1
ATOM 818 O O . ASP A 1 104 ? -6.119 -10.868 -9.624 1.00 98.62 104 ASP A O 1
ATOM 822 N N . PHE A 1 105 ? -4.566 -9.362 -9.024 1.00 98.56 105 PHE A N 1
ATOM 823 C CA . PHE A 1 105 ? -4.712 -8.550 -10.230 1.00 98.56 105 PHE A CA 1
ATOM 824 C C . PHE A 1 105 ? -3.362 -8.119 -10.800 1.00 98.56 105 PHE A C 1
ATOM 826 O O . PHE A 1 105 ? -2.367 -7.966 -10.086 1.00 98.56 105 PHE A O 1
ATOM 833 N N . SER A 1 106 ? -3.326 -7.926 -12.118 1.00 98.00 106 SER A N 1
ATOM 834 C CA . SER A 1 106 ? -2.153 -7.417 -12.831 1.00 98.00 106 SER A CA 1
ATOM 835 C C . SER A 1 106 ? -2.259 -5.911 -13.045 1.00 98.00 106 SER A C 1
ATOM 837 O O . SER A 1 106 ? -3.336 -5.380 -13.307 1.00 98.00 106 SER A O 1
ATOM 839 N N . VAL A 1 107 ? -1.126 -5.219 -12.966 1.00 97.19 107 VAL A N 1
ATOM 840 C CA . VAL A 1 107 ? -1.042 -3.767 -13.149 1.00 97.19 107 VAL A CA 1
ATOM 841 C C . VAL A 1 107 ? 0.256 -3.394 -13.861 1.00 97.19 107 VAL A C 1
ATOM 843 O O . VAL A 1 107 ? 1.275 -4.067 -13.704 1.00 97.19 107 VAL A O 1
ATOM 846 N N . ARG A 1 108 ? 0.225 -2.292 -14.623 1.00 96.75 108 ARG A N 1
ATOM 847 C CA . ARG A 1 108 ? 1.397 -1.709 -15.287 1.00 96.75 108 ARG A CA 1
ATOM 848 C C . ARG A 1 108 ? 1.764 -0.352 -14.690 1.00 96.75 108 ARG A C 1
ATOM 850 O O . ARG A 1 108 ? 1.350 0.706 -15.176 1.00 96.75 108 ARG A O 1
ATOM 857 N N . THR A 1 109 ? 2.580 -0.380 -13.644 1.00 95.62 109 THR A N 1
ATOM 858 C CA . THR A 1 109 ? 3.039 0.825 -12.936 1.00 95.62 109 THR A CA 1
ATOM 859 C C . THR A 1 109 ? 4.446 0.628 -12.357 1.00 95.62 109 THR A C 1
ATOM 861 O O . THR A 1 109 ? 5.124 -0.346 -12.692 1.00 95.62 109 THR A O 1
ATOM 864 N N . GLU A 1 110 ? 4.936 1.574 -11.560 1.00 95.38 110 GLU A N 1
ATOM 865 C CA . GLU A 1 110 ? 6.201 1.423 -10.837 1.00 95.38 110 GLU A CA 1
ATOM 866 C C . GLU A 1 110 ? 6.046 0.355 -9.749 1.00 95.38 110 GLU A C 1
ATOM 868 O O . GLU A 1 110 ? 5.183 0.457 -8.880 1.00 95.38 110 GLU A O 1
ATOM 873 N N . GLN A 1 111 ? 6.908 -0.660 -9.766 1.00 96.44 111 GLN A N 1
ATOM 874 C CA . GLN A 1 111 ? 6.944 -1.675 -8.717 1.00 96.44 111 GLN A CA 1
ATOM 875 C C . GLN A 1 111 ? 7.899 -1.208 -7.616 1.00 96.44 111 GLN A C 1
ATOM 877 O O . GLN A 1 111 ? 9.100 -1.063 -7.849 1.00 96.44 111 GLN A O 1
ATOM 882 N N . TYR A 1 112 ? 7.372 -0.936 -6.423 1.00 95.44 112 TYR A N 1
ATOM 883 C CA . TYR A 1 112 ? 8.157 -0.390 -5.317 1.00 95.44 112 TYR A CA 1
ATOM 884 C C . TYR A 1 112 ? 8.863 -1.464 -4.501 1.00 95.44 112 TYR A C 1
ATOM 886 O O . TYR A 1 112 ? 8.250 -2.403 -3.998 1.00 95.44 112 TYR A O 1
ATOM 894 N N . TRP A 1 113 ? 10.163 -1.265 -4.312 1.00 96.50 113 TRP A N 1
ATOM 895 C CA . TRP A 1 113 ? 10.927 -1.919 -3.267 1.00 96.50 113 TRP A CA 1
ATOM 896 C C . TRP A 1 113 ? 10.929 -1.022 -2.034 1.00 96.50 113 TRP A C 1
ATOM 898 O O . TRP A 1 113 ? 11.386 0.126 -2.073 1.00 96.50 113 TRP A O 1
ATOM 908 N N . VAL A 1 114 ? 10.431 -1.561 -0.928 1.00 96.88 114 VAL A N 1
ATOM 909 C CA . VAL A 1 114 ? 10.270 -0.842 0.336 1.00 96.88 114 VAL A CA 1
ATOM 910 C C . VAL A 1 114 ? 11.015 -1.557 1.455 1.00 96.88 114 VAL A C 1
ATOM 912 O O . VAL A 1 114 ? 11.131 -2.781 1.457 1.00 96.88 114 VAL A O 1
ATOM 915 N N . LEU A 1 115 ? 11.508 -0.797 2.431 1.00 96.56 115 LEU A N 1
ATOM 916 C CA . LEU A 1 115 ? 11.847 -1.354 3.741 1.00 96.56 115 LEU A CA 1
ATOM 917 C C . LEU A 1 115 ? 10.668 -1.120 4.663 1.00 96.56 115 LEU A C 1
ATOM 919 O O . LEU A 1 115 ? 10.208 0.013 4.777 1.00 96.56 115 LEU A O 1
ATOM 923 N N . THR A 1 116 ? 10.213 -2.171 5.334 1.00 97.31 116 THR A N 1
ATOM 924 C CA . THR A 1 116 ? 9.085 -2.109 6.263 1.00 97.31 116 THR A CA 1
ATOM 925 C C . THR A 1 116 ? 9.475 -2.629 7.632 1.00 97.31 116 THR A C 1
ATOM 927 O O . THR A 1 116 ? 10.316 -3.523 7.745 1.00 97.31 116 THR A O 1
ATOM 930 N N . ASP A 1 117 ? 8.848 -2.097 8.677 1.00 95.56 117 ASP A N 1
ATOM 931 C CA . ASP A 1 117 ? 8.969 -2.671 10.014 1.00 95.56 117 ASP A CA 1
ATOM 932 C C . ASP A 1 117 ? 7.898 -3.755 10.269 1.00 95.56 117 ASP A C 1
ATOM 934 O O . ASP A 1 117 ? 6.887 -3.800 9.567 1.00 95.56 117 ASP A O 1
ATOM 938 N N . PRO A 1 118 ? 8.090 -4.648 11.258 1.00 96.12 118 PRO A N 1
ATOM 939 C CA . PRO A 1 118 ? 7.173 -5.766 11.501 1.00 96.12 118 PRO A CA 1
ATOM 940 C C . PRO A 1 118 ? 5.785 -5.389 12.046 1.00 96.12 118 PRO A C 1
ATOM 942 O O . PRO A 1 118 ? 4.971 -6.281 12.265 1.00 96.12 118 PRO A O 1
ATOM 945 N N . HIS A 1 119 ? 5.507 -4.111 12.328 1.00 95.69 119 HIS A N 1
ATOM 946 C CA . HIS A 1 119 ? 4.229 -3.660 12.890 1.00 95.69 119 HIS A CA 1
ATOM 947 C C . HIS A 1 119 ? 3.200 -3.242 11.833 1.00 95.69 119 HIS A C 1
ATOM 949 O O . HIS A 1 119 ? 2.137 -2.732 12.198 1.00 95.69 119 HIS A O 1
ATOM 955 N N . ILE A 1 120 ? 3.496 -3.425 10.545 1.00 97.94 120 ILE A N 1
ATOM 956 C CA . ILE A 1 120 ? 2.495 -3.271 9.489 1.00 97.94 120 ILE A CA 1
ATOM 957 C C . ILE A 1 120 ? 1.644 -4.537 9.351 1.00 97.94 120 ILE A C 1
ATOM 959 O O . ILE A 1 120 ? 2.131 -5.661 9.443 1.00 97.94 120 ILE A O 1
ATOM 963 N N . ASP A 1 121 ? 0.366 -4.344 9.061 1.00 98.06 121 ASP A N 1
ATOM 964 C CA . ASP A 1 121 ? -0.544 -5.390 8.620 1.00 98.06 121 ASP A CA 1
ATOM 965 C C . ASP A 1 121 ? -0.560 -5.400 7.091 1.00 98.06 121 ASP A C 1
ATOM 967 O O . ASP A 1 121 ? -1.275 -4.617 6.458 1.00 98.06 121 ASP A O 1
ATOM 971 N N . VAL A 1 122 ? 0.263 -6.263 6.493 1.00 98.69 122 VAL A N 1
ATOM 972 C CA . VAL A 1 122 ? 0.290 -6.469 5.038 1.00 98.69 122 VAL A CA 1
ATOM 973 C C . VAL A 1 122 ? -1.046 -7.058 4.591 1.00 98.69 122 VAL A C 1
ATOM 975 O O . VAL A 1 122 ? -1.548 -7.991 5.214 1.00 98.69 122 VAL A O 1
ATOM 978 N N . LEU A 1 123 ? -1.612 -6.503 3.520 1.00 98.81 123 LEU A N 1
ATOM 979 C CA . LEU A 1 123 ? -2.856 -6.959 2.891 1.00 98.81 123 LEU A CA 1
ATOM 980 C C . LEU A 1 123 ? -2.611 -7.544 1.498 1.00 98.81 123 LEU A C 1
ATOM 982 O O . LEU A 1 123 ? -3.322 -8.452 1.077 1.00 98.81 123 LEU A O 1
ATOM 986 N N . ALA A 1 124 ? -1.604 -7.021 0.797 1.00 98.75 124 ALA A N 1
ATOM 987 C CA . ALA A 1 124 ? -1.193 -7.501 -0.511 1.00 98.75 124 ALA A CA 1
ATOM 988 C C . ALA A 1 124 ? 0.320 -7.375 -0.691 1.00 98.75 124 ALA A C 1
ATOM 990 O O . ALA A 1 124 ? 0.959 -6.479 -0.126 1.00 98.75 124 ALA A O 1
ATOM 991 N N . THR A 1 125 ? 0.882 -8.239 -1.526 1.00 98.81 125 THR A N 1
ATOM 992 C CA . THR A 1 125 ? 2.307 -8.280 -1.857 1.00 98.81 125 THR A CA 1
ATOM 993 C C . THR A 1 125 ? 2.529 -8.252 -3.362 1.00 98.81 125 THR A C 1
ATOM 995 O O . THR A 1 125 ? 1.611 -8.445 -4.150 1.00 98.81 125 THR A O 1
ATOM 998 N N . THR A 1 126 ? 3.764 -8.012 -3.775 1.00 98.50 126 THR A N 1
ATOM 999 C CA . THR A 1 126 ? 4.228 -8.245 -5.141 1.00 98.50 126 THR A CA 1
ATOM 1000 C C . THR A 1 126 ? 5.577 -8.953 -5.102 1.00 98.50 126 THR A C 1
ATOM 1002 O O . THR A 1 126 ? 6.252 -8.953 -4.070 1.00 98.50 126 THR A O 1
ATOM 1005 N N . VAL A 1 127 ? 5.976 -9.574 -6.208 1.00 98.38 127 VAL A N 1
ATOM 1006 C CA . VAL A 1 127 ? 7.222 -10.338 -6.291 1.00 98.38 127 VAL A CA 1
ATOM 1007 C C . VAL A 1 127 ? 8.167 -9.671 -7.276 1.00 98.38 127 VAL A C 1
ATOM 1009 O O . VAL A 1 127 ? 7.849 -9.511 -8.454 1.00 98.38 127 VAL A O 1
ATOM 1012 N N . PHE A 1 128 ? 9.350 -9.309 -6.792 1.00 97.44 128 PHE A N 1
ATOM 1013 C CA . PHE A 1 128 ? 10.480 -8.969 -7.641 1.00 97.44 128 PHE A CA 1
ATOM 1014 C C . PHE A 1 128 ? 11.177 -10.255 -8.081 1.00 97.44 128 PHE A C 1
ATOM 1016 O O . PHE A 1 128 ? 11.483 -11.092 -7.222 1.00 97.44 128 PHE A O 1
ATOM 1023 N N . PRO A 1 129 ? 11.447 -10.435 -9.383 1.00 96.06 129 PRO A N 1
ATOM 1024 C CA . PRO A 1 129 ? 12.265 -11.547 -9.842 1.00 96.06 129 PRO A CA 1
ATOM 1025 C C . PRO A 1 129 ? 13.722 -11.396 -9.354 1.00 96.06 129 PRO A C 1
ATOM 1027 O O . PRO A 1 129 ? 14.135 -10.291 -8.993 1.00 96.06 129 PRO A O 1
ATOM 1030 N N . PRO A 1 130 ? 14.509 -12.489 -9.349 1.00 95.69 130 PRO A N 1
ATOM 1031 C CA . PRO A 1 130 ? 15.958 -12.412 -9.188 1.00 95.69 130 PRO A CA 1
ATOM 1032 C C . PRO A 1 130 ? 16.591 -11.508 -10.252 1.00 95.69 130 PRO A C 1
ATOM 1034 O O . PRO A 1 130 ? 16.085 -11.413 -11.372 1.00 95.69 130 PRO A O 1
ATOM 1037 N N . ASP A 1 131 ? 17.729 -10.908 -9.922 1.00 93.19 131 ASP A N 1
ATOM 1038 C CA . ASP A 1 131 ? 18.542 -10.109 -10.836 1.00 93.19 131 ASP A CA 1
ATOM 1039 C C . ASP A 1 131 ? 20.028 -10.134 -10.447 1.00 93.19 131 ASP A C 1
ATOM 1041 O O . ASP A 1 131 ? 20.445 -10.886 -9.566 1.00 93.19 131 ASP A O 1
ATOM 1045 N N . ASP A 1 132 ? 20.840 -9.298 -11.096 1.00 92.62 132 ASP A N 1
ATOM 1046 C CA . ASP A 1 132 ? 22.293 -9.251 -10.896 1.00 92.62 132 ASP A CA 1
ATOM 1047 C C . ASP A 1 132 ? 22.715 -8.929 -9.450 1.00 92.62 132 ASP A C 1
ATOM 1049 O O . ASP A 1 132 ? 23.840 -9.230 -9.052 1.00 92.62 132 ASP A O 1
ATOM 1053 N N . LEU A 1 133 ? 21.837 -8.306 -8.657 1.00 90.44 133 LEU A N 1
ATOM 1054 C CA . LEU A 1 133 ? 22.104 -7.951 -7.261 1.00 90.44 133 LEU A CA 1
ATOM 1055 C C . LEU A 1 133 ? 21.448 -8.922 -6.271 1.00 90.44 133 LEU A C 1
ATOM 1057 O O . LEU A 1 133 ? 21.786 -8.903 -5.084 1.00 90.44 133 LEU A O 1
ATOM 1061 N N . ARG A 1 134 ? 20.483 -9.730 -6.725 1.00 91.94 134 ARG A N 1
ATOM 1062 C CA . ARG A 1 134 ? 19.606 -10.558 -5.890 1.00 91.94 134 ARG A CA 1
ATOM 1063 C C . ARG A 1 134 ? 19.443 -11.937 -6.513 1.00 91.94 134 ARG A C 1
ATOM 1065 O O . ARG A 1 134 ? 18.752 -12.114 -7.507 1.00 91.94 134 ARG A O 1
ATOM 1072 N N . ASP A 1 135 ? 20.006 -12.936 -5.853 1.00 95.62 135 ASP A N 1
ATOM 1073 C CA . ASP A 1 135 ? 20.041 -14.328 -6.309 1.00 95.62 135 ASP A CA 1
ATOM 1074 C C . ASP A 1 135 ? 18.693 -15.070 -6.239 1.00 95.62 135 ASP A C 1
ATOM 1076 O O . ASP A 1 135 ? 18.572 -16.192 -6.733 1.00 95.62 135 ASP A O 1
ATOM 1080 N N . ARG A 1 136 ? 17.665 -14.467 -5.634 1.00 96.88 136 ARG A N 1
ATOM 1081 C CA . ARG A 1 136 ? 16.347 -15.082 -5.434 1.00 96.88 136 ARG A CA 1
ATOM 1082 C C . ARG A 1 136 ? 15.208 -14.065 -5.535 1.00 96.88 136 ARG A C 1
ATOM 1084 O O . ARG A 1 136 ? 15.444 -12.877 -5.306 1.00 96.88 136 ARG A O 1
ATOM 1091 N N . PRO A 1 137 ? 13.968 -14.520 -5.814 1.00 97.69 137 PRO A N 1
ATOM 1092 C CA . PRO A 1 137 ? 12.818 -13.631 -5.828 1.00 97.69 137 PRO A CA 1
ATOM 1093 C C . PRO A 1 137 ? 12.610 -12.991 -4.456 1.00 97.69 137 PRO A C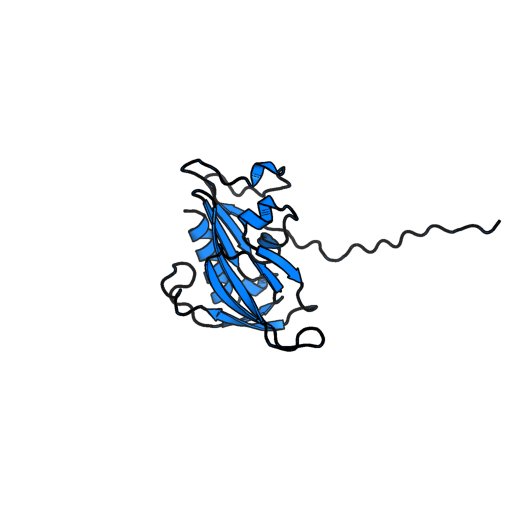 1
ATOM 1095 O O . PRO A 1 137 ? 12.842 -13.623 -3.419 1.00 97.69 137 PRO A O 1
ATOM 1098 N N . ALA A 1 138 ? 12.128 -11.753 -4.448 1.00 97.44 138 ALA A N 1
ATOM 1099 C CA . ALA A 1 138 ? 11.846 -11.016 -3.228 1.00 97.44 138 ALA A CA 1
ATOM 1100 C C . ALA A 1 138 ? 10.376 -10.603 -3.177 1.00 97.44 138 ALA A C 1
ATOM 1102 O O . ALA A 1 138 ? 9.879 -9.911 -4.064 1.00 97.44 138 ALA A O 1
ATOM 1103 N N . VAL A 1 139 ? 9.684 -11.026 -2.121 1.00 98.25 139 VAL A N 1
ATOM 1104 C CA . VAL A 1 139 ? 8.296 -10.639 -1.857 1.00 98.25 139 VAL A CA 1
ATOM 1105 C C . VAL A 1 139 ? 8.301 -9.306 -1.120 1.00 98.25 139 VAL A C 1
ATOM 1107 O O . VAL A 1 139 ? 8.886 -9.203 -0.042 1.00 98.25 139 VAL A O 1
ATOM 1110 N N . MET A 1 140 ? 7.656 -8.297 -1.697 1.00 97.94 140 MET A N 1
ATOM 1111 C CA . MET A 1 140 ? 7.549 -6.953 -1.133 1.00 97.94 140 MET A CA 1
ATOM 1112 C C . MET A 1 140 ? 6.097 -6.631 -0.775 1.00 97.94 140 MET A C 1
ATOM 1114 O O . MET A 1 140 ? 5.195 -6.963 -1.548 1.00 97.94 140 MET A O 1
ATOM 1118 N N . PRO A 1 141 ? 5.839 -5.964 0.362 1.00 98.38 141 PRO A N 1
ATOM 1119 C CA . PRO A 1 141 ? 4.531 -5.385 0.643 1.00 98.38 141 PRO A CA 1
ATOM 1120 C C . PRO A 1 141 ? 4.129 -4.381 -0.443 1.00 98.38 141 PRO A C 1
ATOM 1122 O O . PRO A 1 141 ? 4.899 -3.489 -0.789 1.00 98.38 141 PRO A O 1
ATOM 1125 N N . ALA A 1 142 ? 2.911 -4.528 -0.956 1.00 98.12 142 ALA A N 1
ATOM 1126 C CA . ALA A 1 142 ? 2.327 -3.646 -1.967 1.00 98.12 142 ALA A CA 1
ATOM 1127 C C . ALA A 1 142 ? 1.170 -2.818 -1.387 1.00 98.12 142 ALA A C 1
ATOM 1129 O O . ALA A 1 142 ? 0.978 -1.657 -1.742 1.00 98.12 142 ALA A O 1
ATOM 1130 N N . VAL A 1 143 ? 0.413 -3.410 -0.460 1.00 98.50 143 VAL A N 1
ATOM 1131 C CA . VAL A 1 143 ? -0.692 -2.760 0.248 1.00 98.50 143 VAL A CA 1
ATOM 1132 C C . VAL A 1 143 ? -0.617 -3.153 1.712 1.00 98.50 143 VAL A C 1
ATOM 1134 O O . VAL A 1 143 ? -0.532 -4.342 2.031 1.00 98.50 143 VAL A O 1
ATOM 1137 N N . TRP A 1 144 ? -0.663 -2.177 2.614 1.00 98.56 144 TRP A N 1
ATOM 1138 C CA . TRP A 1 144 ? -0.682 -2.450 4.046 1.00 98.56 144 TRP A CA 1
ATOM 1139 C C . TRP A 1 144 ? -1.450 -1.400 4.834 1.00 98.56 144 TRP A C 1
ATOM 1141 O O . TRP A 1 144 ? -1.692 -0.268 4.404 1.00 98.56 144 TRP A O 1
ATOM 1151 N N . THR A 1 145 ? -1.807 -1.809 6.041 1.00 98.00 145 THR A N 1
ATOM 1152 C CA . THR A 1 145 ? -2.391 -0.956 7.065 1.00 98.00 145 THR A CA 1
ATOM 1153 C C . THR A 1 145 ? -1.538 -0.954 8.322 1.00 98.00 145 THR A C 1
ATOM 1155 O O . THR A 1 145 ? -0.698 -1.827 8.521 1.00 98.00 145 THR A O 1
ATOM 1158 N N . ARG A 1 146 ? -1.745 0.030 9.192 1.00 95.19 146 ARG A N 1
ATOM 1159 C CA . ARG A 1 146 ? -1.121 0.094 10.514 1.00 95.19 146 ARG A CA 1
ATOM 1160 C C . ARG A 1 146 ? -1.973 0.916 11.470 1.00 95.19 146 ARG A C 1
ATOM 1162 O O . ARG A 1 146 ? -2.699 1.818 11.056 1.00 95.19 146 ARG A O 1
ATOM 1169 N N . THR A 1 147 ? -1.832 0.654 12.766 1.00 92.94 147 THR A N 1
ATOM 1170 C CA . THR A 1 147 ? -2.320 1.552 13.820 1.00 92.94 147 THR A CA 1
ATOM 1171 C C . THR A 1 147 ? -1.184 2.384 14.423 1.00 92.94 147 THR A C 1
ATOM 1173 O O . THR A 1 147 ? -0.104 1.878 14.748 1.00 92.94 147 THR A O 1
ATOM 1176 N N . TRP A 1 148 ? -1.428 3.683 14.603 1.00 89.88 148 TRP A N 1
ATOM 1177 C CA . TRP A 1 148 ? -0.511 4.613 15.262 1.00 89.88 148 TRP A CA 1
ATOM 1178 C C . TRP A 1 148 ? -1.257 5.439 16.311 1.00 89.88 148 TRP A C 1
ATOM 1180 O O . TRP A 1 148 ? -1.964 6.399 16.007 1.00 89.88 148 TRP A O 1
ATOM 1190 N N . GLY A 1 149 ? -1.142 5.025 17.576 1.00 88.56 149 GL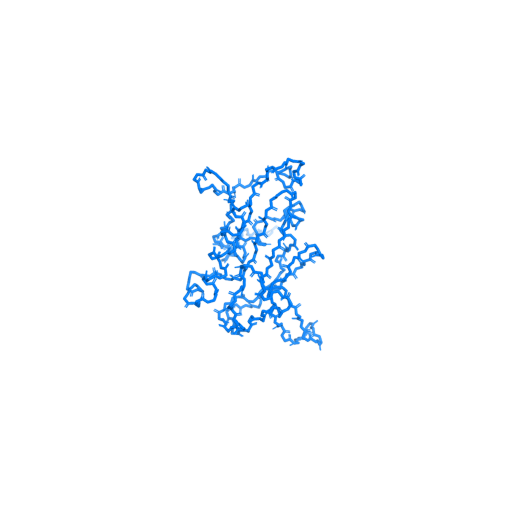Y A N 1
ATOM 1191 C CA . GLY A 1 149 ? -2.042 5.514 18.623 1.00 88.56 149 GLY A CA 1
ATOM 1192 C C . GLY A 1 149 ? -3.460 5.013 18.347 1.00 88.56 149 GLY A C 1
ATOM 1193 O O . GLY A 1 149 ? -3.645 3.819 18.125 1.00 88.56 149 GLY A O 1
ATOM 1194 N N . ALA A 1 150 ? -4.436 5.921 18.335 1.00 86.88 150 ALA A N 1
ATOM 1195 C CA . ALA A 1 150 ? -5.808 5.623 17.910 1.00 86.88 150 ALA A CA 1
ATOM 1196 C C . ALA A 1 150 ? -6.021 5.775 16.389 1.00 86.88 150 ALA A C 1
ATOM 1198 O O . ALA A 1 150 ? -7.107 5.489 15.896 1.00 86.88 150 ALA A O 1
ATOM 1199 N N . GLY A 1 151 ? -5.010 6.259 15.661 1.00 90.00 151 GLY A N 1
ATOM 1200 C CA . GLY A 1 151 ? -5.107 6.606 14.248 1.00 90.00 151 GLY A CA 1
ATOM 1201 C C . GLY A 1 151 ? -4.795 5.415 13.356 1.00 90.00 151 GLY A C 1
ATOM 1202 O O . GLY A 1 151 ? -4.055 4.501 13.734 1.00 90.00 151 GLY A O 1
ATOM 1203 N N . ARG A 1 152 ? -5.356 5.448 12.153 1.00 94.12 152 ARG A N 1
ATOM 1204 C CA . ARG A 1 152 ? -5.218 4.405 11.141 1.00 94.12 152 ARG A CA 1
ATOM 1205 C C . ARG A 1 152 ? -4.376 4.904 9.980 1.00 94.12 152 ARG A C 1
ATOM 1207 O O . ARG A 1 152 ? -4.606 6.000 9.477 1.00 94.12 152 ARG A O 1
ATOM 1214 N N . VAL A 1 153 ? -3.402 4.098 9.576 1.00 95.44 153 VAL A N 1
ATOM 1215 C CA . VAL A 1 153 ? -2.465 4.410 8.498 1.00 95.44 153 VAL A CA 1
ATOM 1216 C C . VAL A 1 153 ? -2.651 3.418 7.359 1.00 95.44 153 VAL A C 1
ATOM 1218 O O . VAL A 1 153 ? -2.630 2.215 7.602 1.00 95.44 153 VAL A O 1
ATOM 1221 N N . PHE A 1 154 ? -2.840 3.910 6.137 1.00 97.31 154 PHE A N 1
ATOM 1222 C CA . PHE A 1 154 ? -3.020 3.096 4.935 1.00 97.31 154 PHE A CA 1
ATOM 1223 C C . PHE A 1 154 ? -2.012 3.481 3.847 1.00 97.31 154 PHE A C 1
ATOM 1225 O O . PHE A 1 154 ? -1.805 4.667 3.576 1.00 97.31 154 PHE A O 1
ATOM 1232 N N . SER A 1 155 ? -1.417 2.472 3.214 1.00 95.81 155 SER A N 1
ATOM 1233 C CA . SER A 1 155 ? -0.531 2.617 2.061 1.00 95.81 155 SER A CA 1
ATOM 1234 C C . SER A 1 155 ? -0.885 1.594 0.984 1.00 95.81 155 SER A C 1
ATOM 1236 O O . SER A 1 155 ? -1.231 0.452 1.292 1.00 95.81 155 SER A O 1
ATOM 1238 N N . THR A 1 156 ? -0.807 2.011 -0.277 1.00 94.75 156 THR A N 1
ATOM 1239 C CA . THR A 1 156 ? -1.135 1.187 -1.447 1.00 94.75 156 THR A CA 1
ATOM 1240 C C . THR A 1 156 ? -0.285 1.560 -2.657 1.00 94.75 156 THR A C 1
ATOM 1242 O O . THR A 1 156 ? 0.375 2.600 -2.660 1.00 94.75 156 THR A O 1
ATOM 1245 N N . ILE A 1 157 ? -0.339 0.727 -3.694 1.00 94.12 157 ILE A N 1
ATOM 1246 C CA . ILE A 1 157 ? 0.276 0.941 -5.009 1.00 94.12 157 ILE A CA 1
ATOM 1247 C C . ILE A 1 157 ? -0.356 2.097 -5.801 1.00 94.12 157 ILE A C 1
ATOM 1249 O O . ILE A 1 157 ? -1.464 2.542 -5.504 1.00 94.12 157 ILE A O 1
ATOM 1253 N N . GLY A 1 158 ? 0.341 2.540 -6.847 1.00 89.81 158 GLY A N 1
ATOM 1254 C CA . GLY A 1 158 ? -0.091 3.547 -7.817 1.00 89.81 158 GLY A CA 1
ATOM 1255 C C . GLY A 1 158 ? 1.133 4.240 -8.409 1.00 89.81 158 GLY A C 1
ATOM 1256 O O . GLY A 1 158 ? 2.235 3.764 -8.224 1.00 89.81 158 GLY A O 1
ATOM 1257 N N . HIS A 1 159 ? 0.958 5.356 -9.102 1.00 88.81 159 HIS A N 1
ATOM 1258 C CA . HIS A 1 159 ? 2.010 6.305 -9.498 1.00 88.81 159 HIS A CA 1
ATOM 1259 C C . HIS A 1 159 ? 1.353 7.467 -10.241 1.00 88.81 159 HIS A C 1
ATOM 1261 O O . HIS A 1 159 ? 1.594 8.636 -9.939 1.00 88.81 159 HIS A O 1
ATOM 1267 N N . LYS A 1 160 ? 0.473 7.125 -11.189 1.00 88.19 160 LYS A N 1
ATOM 1268 C CA . LYS A 1 160 ? -0.227 8.052 -12.085 1.00 88.19 160 LYS A CA 1
ATOM 1269 C C . LYS A 1 160 ? -1.747 7.879 -11.994 1.00 88.19 160 LYS A C 1
ATOM 1271 O O . LYS A 1 160 ? -2.201 6.803 -11.614 1.00 88.19 160 LYS A O 1
ATOM 1276 N N . PRO A 1 161 ? -2.541 8.902 -12.365 1.00 88.69 161 PRO A N 1
ATOM 1277 C CA . PRO A 1 161 ? -4.002 8.809 -12.360 1.00 88.69 161 PRO A CA 1
ATOM 1278 C C . PRO A 1 161 ? -4.557 7.615 -13.146 1.00 88.69 161 PRO A C 1
ATOM 1280 O O . PRO A 1 161 ? -5.496 6.978 -12.685 1.00 88.69 161 PRO A O 1
ATOM 1283 N N . ASP A 1 162 ? -3.942 7.269 -14.275 1.00 91.56 162 ASP A N 1
ATOM 1284 C CA . ASP A 1 162 ? -4.373 6.155 -15.130 1.00 91.56 162 ASP A CA 1
ATOM 1285 C C . ASP A 1 162 ? -4.279 4.790 -14.424 1.00 91.56 162 ASP A C 1
ATOM 1287 O O . ASP A 1 162 ? -4.944 3.838 -14.820 1.00 91.56 162 ASP A O 1
ATOM 1291 N N . ASP A 1 163 ? -3.508 4.669 -13.334 1.00 91.62 163 ASP A N 1
ATOM 1292 C CA . ASP A 1 163 ? -3.495 3.433 -12.541 1.00 91.62 163 ASP A CA 1
ATOM 1293 C C . ASP A 1 163 ? -4.870 3.161 -11.897 1.00 91.62 163 ASP A C 1
ATOM 1295 O O . ASP A 1 163 ? -5.194 2.011 -11.611 1.00 91.62 163 ASP A O 1
ATOM 1299 N N . PHE A 1 164 ? -5.718 4.185 -11.725 1.00 93.25 164 PHE A N 1
ATOM 1300 C CA . PHE A 1 164 ? -7.102 4.036 -11.257 1.00 93.25 164 PHE A CA 1
ATOM 1301 C C . PHE A 1 164 ? -8.072 3.528 -12.326 1.00 93.25 164 PHE A C 1
ATOM 1303 O O . PHE A 1 164 ? -9.254 3.325 -12.022 1.00 93.25 164 PHE A O 1
ATOM 1310 N N . ASP A 1 165 ? -7.619 3.324 -13.561 1.00 95.31 165 ASP A N 1
ATOM 1311 C CA . ASP A 1 165 ? -8.407 2.617 -14.572 1.00 95.31 165 ASP A CA 1
ATOM 1312 C C . ASP A 1 165 ? -8.376 1.098 -14.347 1.00 95.31 165 ASP A C 1
ATOM 1314 O O . ASP A 1 165 ? -9.258 0.396 -14.837 1.00 95.31 165 ASP A O 1
ATOM 1318 N N . VAL A 1 166 ? -7.438 0.599 -13.527 1.00 97.38 166 VAL A N 1
ATOM 1319 C CA . VAL A 1 166 ? -7.493 -0.749 -12.948 1.00 97.38 166 VAL A CA 1
ATOM 1320 C C . VAL A 1 166 ? -8.505 -0.742 -11.785 1.00 97.38 166 VAL A C 1
ATOM 1322 O O . VAL A 1 166 ? -8.259 -0.076 -10.768 1.00 97.38 166 VAL A O 1
ATOM 1325 N N . PRO A 1 167 ? -9.655 -1.442 -11.898 1.00 97.75 167 PRO A N 1
ATOM 1326 C CA . PRO A 1 167 ? -10.737 -1.364 -10.911 1.00 97.75 167 PRO A CA 1
ATOM 1327 C C . PRO A 1 167 ? -10.312 -1.730 -9.486 1.00 97.75 167 PRO A C 1
ATOM 1329 O O . PRO A 1 167 ? -10.792 -1.133 -8.518 1.00 97.75 167 PRO A O 1
ATOM 1332 N N . GLU A 1 168 ? -9.389 -2.676 -9.344 1.00 98.25 168 GLU A N 1
ATOM 1333 C CA . GLU A 1 168 ? -8.850 -3.135 -8.070 1.00 98.25 168 GLU A CA 1
ATOM 1334 C C . GLU A 1 168 ? -8.025 -2.034 -7.398 1.00 98.25 168 GLU A C 1
ATOM 1336 O O . GLU A 1 168 ? -8.242 -1.743 -6.223 1.00 98.25 168 GLU A O 1
ATOM 1341 N N . VAL A 1 169 ? -7.158 -1.335 -8.143 1.00 97.12 169 VAL A N 1
ATOM 1342 C CA . VAL A 1 169 ? -6.355 -0.207 -7.627 1.00 97.12 169 VAL A CA 1
ATOM 1343 C C . VAL A 1 169 ? -7.255 0.918 -7.125 1.00 97.12 169 VAL A C 1
ATOM 1345 O O . VAL A 1 169 ? -7.052 1.445 -6.024 1.00 97.12 169 VAL A O 1
ATOM 1348 N N . ARG A 1 170 ? -8.289 1.262 -7.901 1.00 96.25 170 ARG A N 1
ATOM 1349 C CA . ARG A 1 170 ? -9.300 2.247 -7.497 1.00 96.25 170 ARG A CA 1
ATOM 1350 C C . ARG A 1 170 ? -10.019 1.813 -6.225 1.00 96.25 170 ARG A C 1
ATOM 1352 O O . ARG A 1 170 ? -10.077 2.579 -5.265 1.00 96.25 170 ARG A O 1
ATOM 1359 N N . THR A 1 171 ? -10.500 0.575 -6.193 1.00 97.62 171 THR A N 1
ATOM 1360 C CA . THR A 1 171 ? -11.257 0.028 -5.061 1.00 97.62 171 THR A CA 1
ATOM 1361 C C . THR A 1 171 ? -10.421 -0.007 -3.781 1.00 97.62 171 THR A C 1
ATOM 1363 O O . THR A 1 171 ? -10.893 0.429 -2.729 1.00 97.62 171 THR A O 1
ATOM 1366 N N . LEU A 1 172 ? -9.169 -0.469 -3.860 1.00 97.38 172 LEU A N 1
ATOM 1367 C CA . LEU A 1 172 ? -8.218 -0.463 -2.745 1.00 97.38 172 LEU A CA 1
ATOM 1368 C C . LEU A 1 172 ? -8.010 0.948 -2.203 1.00 97.38 172 LEU A C 1
ATOM 1370 O O . LEU A 1 172 ? -8.064 1.166 -0.993 1.00 97.38 172 LEU A O 1
ATOM 1374 N N . THR A 1 173 ? -7.803 1.908 -3.101 1.00 94.81 173 THR A N 1
ATOM 1375 C CA . THR A 1 173 ? -7.541 3.300 -2.737 1.00 94.81 173 THR A CA 1
ATOM 1376 C C . THR A 1 173 ? -8.744 3.931 -2.046 1.00 94.81 173 THR A C 1
ATOM 1378 O O . THR A 1 173 ? -8.607 4.471 -0.949 1.00 94.81 173 THR A O 1
ATOM 1381 N N . GLU A 1 174 ? -9.938 3.813 -2.628 1.00 95.00 174 GLU A N 1
ATOM 1382 C CA . GLU A 1 174 ? -11.173 4.342 -2.044 1.00 95.00 174 GLU A CA 1
ATOM 1383 C C . GLU A 1 174 ? -11.457 3.722 -0.670 1.00 95.00 174 GLU A C 1
ATOM 1385 O O . GLU A 1 174 ? -11.694 4.435 0.311 1.00 95.00 174 GLU A O 1
ATOM 1390 N N . ARG A 1 175 ? -11.380 2.390 -0.565 1.00 97.25 175 ARG A N 1
ATOM 1391 C CA . ARG A 1 175 ? -11.641 1.684 0.695 1.00 97.25 175 ARG A CA 1
ATOM 1392 C C . ARG A 1 175 ? -10.581 1.971 1.747 1.00 97.25 175 ARG A C 1
ATOM 1394 O O . ARG A 1 175 ? -10.926 2.101 2.917 1.00 97.25 175 ARG A O 1
ATOM 1401 N N . GLY A 1 176 ? -9.317 2.088 1.359 1.00 96.25 176 GLY A N 1
ATOM 1402 C CA . GLY A 1 176 ? -8.222 2.407 2.265 1.00 96.25 176 GLY A CA 1
ATOM 1403 C C . GLY A 1 176 ? -8.302 3.828 2.817 1.00 96.25 176 GLY A C 1
ATOM 1404 O O . GLY A 1 176 ? -8.161 4.019 4.026 1.00 96.25 176 GLY A O 1
ATOM 1405 N N . LEU A 1 177 ? -8.642 4.810 1.973 1.00 93.31 177 LEU A N 1
ATOM 1406 C CA . LEU A 1 177 ? -8.936 6.182 2.405 1.00 93.31 177 LEU A CA 1
ATOM 1407 C C . LEU A 1 177 ? -10.090 6.209 3.420 1.00 93.31 177 LEU A C 1
ATOM 1409 O O . LEU A 1 177 ? -9.966 6.814 4.486 1.00 93.31 177 LEU A O 1
ATOM 1413 N N . LEU A 1 178 ? -11.190 5.506 3.128 1.00 93.75 178 LEU A N 1
ATOM 1414 C CA . LEU A 1 178 ? -12.346 5.388 4.026 1.00 93.75 178 LEU A CA 1
ATOM 1415 C C . LEU A 1 178 ? -12.051 4.587 5.298 1.00 93.75 178 LEU A C 1
ATOM 1417 O O . LEU A 1 178 ? -12.688 4.802 6.327 1.00 93.75 178 LEU A O 1
ATOM 1421 N N . TRP A 1 179 ? -11.141 3.620 5.240 1.00 95.31 179 TRP A N 1
ATOM 1422 C CA . TRP A 1 179 ? -10.737 2.839 6.403 1.00 95.31 179 TRP A CA 1
ATOM 1423 C C . TRP A 1 179 ? -9.869 3.671 7.342 1.00 95.31 179 TRP A C 1
ATOM 1425 O O . TRP A 1 179 ? -10.069 3.597 8.553 1.00 95.31 179 TRP A O 1
ATOM 1435 N N . ALA A 1 180 ? -8.956 4.474 6.789 1.00 93.50 180 ALA A N 1
ATOM 1436 C CA . ALA A 1 180 ? -8.090 5.365 7.549 1.00 93.50 180 ALA A CA 1
ATOM 1437 C C . ALA A 1 180 ? -8.853 6.545 8.170 1.00 93.50 180 ALA A C 1
ATOM 1439 O O . ALA A 1 180 ? -8.442 7.048 9.208 1.00 93.50 180 ALA A O 1
ATOM 1440 N N . SER A 1 181 ? -9.979 6.962 7.579 1.00 87.69 181 SER A N 1
ATOM 1441 C CA . SER A 1 181 ? -10.807 8.072 8.077 1.00 87.69 181 SER A CA 1
ATOM 1442 C C . SER A 1 181 ? -11.635 7.766 9.332 1.00 87.69 181 SER A C 1
ATOM 1444 O O . SER A 1 181 ? -12.409 8.626 9.757 1.00 87.69 181 SER A O 1
ATOM 1446 N N . ARG A 1 182 ? -11.602 6.530 9.838 1.00 78.19 182 ARG A N 1
ATOM 1447 C CA . ARG A 1 182 ? -12.439 6.043 10.948 1.00 78.19 182 ARG A CA 1
ATOM 1448 C C . ARG A 1 182 ? -11.636 5.938 12.232 1.00 78.19 182 ARG A C 1
ATOM 1450 O O . ARG A 1 182 ? -12.194 6.339 13.274 1.00 78.19 182 ARG A O 1
#

InterPro domains:
  IPR029010 ThuA-like domain [PF06283] (50-180)
  IPR029062 Class I glutamine amidotransferase-like [G3DSA:3.40.50.880] (49-182)
  IPR029062 Class I glutamine amidotransferase-like [SSF52317] (50-182)

Sequence (182 aa):
MVPTDHHPVRGRSESACSKFVQCVDKYPWRFIRSPGHRAWHRPSSAKSPGLAGWHGGIVDCFHDHGYHLLTGGTFVMHPPGFHDHTVHLLPERADHPVVAGLDDFSVRTEQYWVLTDPHIDVLATTVFPPDDLRDRPAVMPAVWTRTWGAGRVFSTIGHKPDDFDVPEVRTLTERGLLWASR